Protein AF-A0A8J7UN70-F1 (afdb_monomer)

Nearest PDB structures (foldseek):
  7q5b-assembly1_C  TM=4.589E-01  e=3.422E+00  Saccharomyces cerevisiae S288C
  7d75-assembly2_D  TM=5.283E-01  e=6.793E+00  Dioscoreophyllum cumm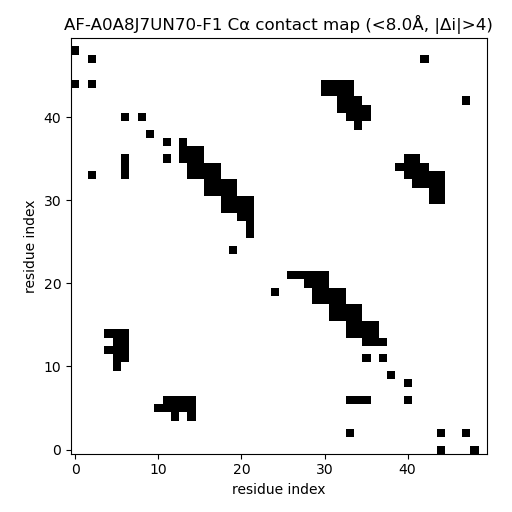insii
  6l4n-assembly1_A  TM=4.423E-01  e=8.190E+00  Dioscoreophyllum cumminsii
  6l4n-assembly1_B  TM=4.331E-01  e=9.278E+00  Dioscoreophyllum cumminsii

Radius of gyration: 10.63 Å; Cα contacts (8 Å, |Δi|>4): 80; chains: 1; bounding box: 20×21×27 Å

Organism: NCBI:txid29284

Structure (mmCIF, N/CA/C/O backbone):
data_AF-A0A8J7UN70-F1
#
_entry.id   AF-A0A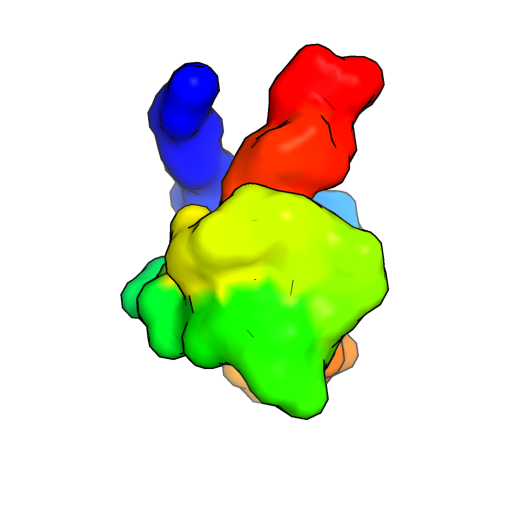8J7UN70-F1
#
loop_
_atom_site.group_PDB
_atom_site.id
_atom_site.type_symbol
_atom_site.label_atom_id
_atom_site.label_alt_id
_atom_site.label_comp_id
_atom_site.label_asym_id
_atom_site.label_entity_id
_atom_site.label_seq_id
_atom_site.pdbx_PDB_ins_code
_atom_site.Cartn_x
_atom_site.Cartn_y
_atom_site.Cartn_z
_atom_site.occupancy
_atom_site.B_iso_or_equiv
_atom_site.auth_seq_id
_atom_site.auth_comp_id
_atom_site.auth_asym_id
_atom_site.auth_atom_id
_atom_site.pdbx_PDB_model_num
ATOM 1 N N . MET A 1 1 ? 8.607 9.436 0.407 1.00 58.41 1 MET A N 1
ATOM 2 C CA . MET A 1 1 ? 7.962 10.007 1.608 1.00 58.41 1 MET A CA 1
ATOM 3 C C . MET A 1 1 ? 7.671 8.855 2.571 1.00 58.41 1 MET A C 1
ATOM 5 O O . MET A 1 1 ? 7.593 7.729 2.086 1.00 58.41 1 MET A O 1
ATOM 9 N N . PRO A 1 2 ? 7.628 9.043 3.902 1.00 74.56 2 PRO A N 1
ATOM 10 C CA . PRO A 1 2 ? 7.201 7.967 4.797 1.00 74.56 2 PRO A CA 1
ATOM 11 C C . PRO A 1 2 ? 5.738 7.600 4.516 1.00 74.56 2 PRO A C 1
ATOM 13 O O . PRO A 1 2 ? 4.917 8.488 4.298 1.00 74.56 2 PRO A O 1
ATOM 16 N N . LEU A 1 3 ? 5.424 6.304 4.513 1.00 80.19 3 LEU A N 1
ATOM 17 C CA . LEU A 1 3 ? 4.043 5.828 4.425 1.00 80.19 3 LEU A CA 1
ATOM 18 C C . LEU A 1 3 ? 3.278 6.252 5.699 1.00 80.19 3 LEU A C 1
ATOM 20 O O . LEU A 1 3 ? 3.866 6.208 6.785 1.00 80.19 3 LEU A O 1
ATOM 24 N N . PRO A 1 4 ? 2.008 6.687 5.604 1.00 85.44 4 PRO A N 1
ATOM 25 C CA . PRO A 1 4 ? 1.180 6.985 6.763 1.00 85.44 4 PRO A CA 1
ATOM 26 C C . PRO A 1 4 ? 1.010 5.744 7.640 1.00 85.44 4 PRO A C 1
ATOM 28 O O . PRO A 1 4 ? 0.927 4.626 7.146 1.00 85.44 4 PRO A O 1
ATOM 31 N N . ALA A 1 5 ? 0.931 5.966 8.952 1.00 88.81 5 ALA A N 1
ATOM 32 C CA . ALA A 1 5 ? 0.707 4.917 9.951 1.00 88.81 5 ALA A CA 1
ATOM 33 C C . ALA A 1 5 ? -0.783 4.567 10.146 1.00 88.81 5 ALA A C 1
ATOM 35 O O . ALA A 1 5 ? -1.121 3.811 11.050 1.00 88.81 5 ALA A O 1
ATOM 36 N N . ALA A 1 6 ? -1.670 5.173 9.353 1.00 92.56 6 ALA A N 1
ATOM 37 C CA . ALA A 1 6 ? -3.107 4.954 9.397 1.00 92.56 6 ALA A CA 1
ATOM 38 C C . ALA A 1 6 ? -3.710 5.095 7.996 1.00 92.56 6 ALA A C 1
ATOM 40 O O . ALA A 1 6 ? -3.200 5.849 7.160 1.00 92.56 6 ALA A O 1
ATOM 41 N N . CYS A 1 7 ? -4.822 4.406 7.758 1.00 93.38 7 CYS A N 1
ATOM 42 C CA . CYS A 1 7 ? -5.605 4.503 6.544 1.00 93.38 7 CYS A CA 1
ATOM 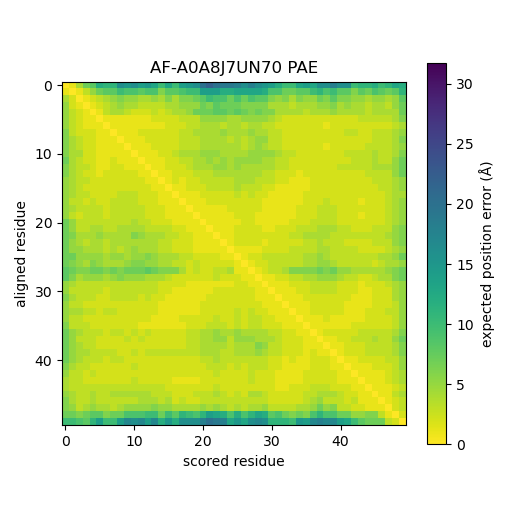43 C C . CYS A 1 7 ? -6.078 5.952 6.344 1.00 93.38 7 CYS A C 1
ATOM 45 O O . CYS A 1 7 ? -6.801 6.487 7.192 1.00 93.38 7 CYS A O 1
ATOM 47 N N . PRO A 1 8 ? -5.752 6.595 5.210 1.00 90.44 8 PRO A N 1
ATOM 48 C CA . PRO A 1 8 ? -6.128 7.985 4.958 1.00 90.44 8 PRO A CA 1
ATOM 49 C C . PRO A 1 8 ? -7.644 8.181 4.795 1.00 90.44 8 PRO A C 1
ATOM 51 O O . PRO A 1 8 ? -8.126 9.310 4.859 1.00 90.44 8 PRO A O 1
ATOM 54 N N . ARG A 1 9 ? -8.403 7.096 4.588 1.00 92.06 9 ARG A N 1
ATOM 55 C CA . ARG A 1 9 ? -9.850 7.137 4.363 1.00 92.06 9 ARG A CA 1
ATOM 56 C C . ARG A 1 9 ? -10.670 6.992 5.641 1.00 92.06 9 ARG A C 1
ATOM 58 O O . ARG A 1 9 ? -11.595 7.772 5.849 1.00 92.06 9 ARG A O 1
ATOM 65 N N . CYS A 1 10 ? -10.369 5.995 6.470 1.00 94.88 10 CYS A N 1
ATOM 66 C CA . CYS A 1 10 ? -11.145 5.699 7.681 1.00 94.88 10 CYS A CA 1
ATOM 67 C C . CYS A 1 10 ? -10.406 6.020 8.991 1.00 94.88 10 CYS A C 1
ATOM 69 O O . CYS A 1 10 ? -11.039 6.054 10.043 1.00 94.88 10 CYS A O 1
ATOM 71 N N . GLY A 1 11 ? -9.096 6.288 8.937 1.00 93.56 11 GLY A N 1
ATOM 72 C CA . GLY A 1 11 ? -8.266 6.564 10.111 1.00 93.56 11 GLY A CA 1
ATOM 73 C C . GLY A 1 11 ? -7.853 5.327 10.911 1.00 93.56 11 GLY A C 1
ATOM 74 O O . GLY A 1 11 ? -7.235 5.486 11.961 1.00 93.56 11 GLY A O 1
ATOM 75 N N . ASP A 1 12 ? -8.181 4.122 10.438 1.00 95.56 12 ASP A N 1
ATOM 76 C CA . ASP A 1 12 ? -7.759 2.873 11.074 1.00 95.56 12 ASP A CA 1
ATOM 77 C C . ASP A 1 12 ? -6.239 2.696 10.994 1.00 95.56 12 ASP A C 1
ATOM 79 O O . ASP A 1 12 ? -5.612 3.104 10.019 1.00 95.56 12 ASP A O 1
ATOM 83 N N . THR A 1 13 ? -5.639 2.109 12.022 1.00 94.81 13 THR A N 1
ATOM 84 C CA . THR A 1 13 ? -4.199 1.826 12.073 1.00 94.81 13 THR A CA 1
ATOM 85 C C . THR A 1 13 ? -3.858 0.409 11.627 1.00 94.81 13 THR A C 1
ATOM 87 O O . THR A 1 13 ? -2.676 0.103 11.493 1.00 94.81 13 THR A O 1
ATOM 90 N N . ASP A 1 14 ? -4.862 -0.446 11.426 1.00 94.94 14 ASP A N 1
ATOM 91 C CA . ASP A 1 14 ? -4.707 -1.771 10.834 1.00 94.94 14 ASP A CA 1
ATOM 92 C C . ASP A 1 14 ? -4.581 -1.609 9.315 1.00 94.94 14 ASP A C 1
ATOM 94 O O . ASP A 1 14 ? -5.562 -1.430 8.577 1.00 94.94 14 ASP A O 1
ATOM 98 N N . ILE A 1 15 ? -3.326 -1.497 8.885 1.00 94.44 15 ILE A N 1
ATOM 99 C CA . ILE A 1 15 ? -2.942 -1.317 7.494 1.00 94.44 15 ILE A CA 1
ATOM 100 C C . ILE A 1 15 ? -1.766 -2.223 7.143 1.00 94.44 15 ILE A C 1
ATOM 102 O O . ILE A 1 15 ? -0.801 -2.345 7.902 1.00 94.44 15 ILE A O 1
ATOM 106 N N . ASP A 1 16 ? -1.810 -2.761 5.934 1.00 94.69 16 ASP A N 1
ATOM 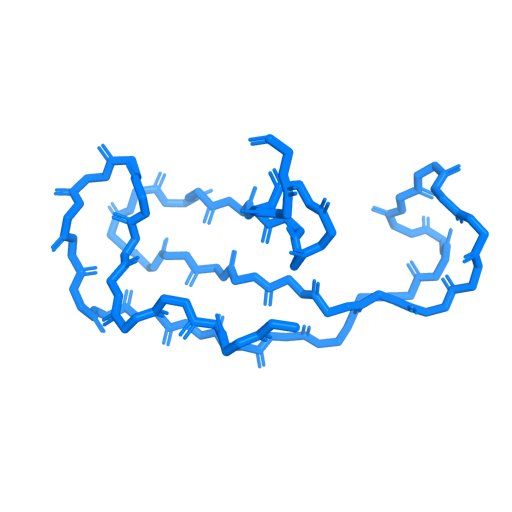107 C CA . ASP A 1 16 ? -0.743 -3.547 5.341 1.00 94.69 16 ASP A CA 1
ATOM 108 C C . ASP A 1 16 ? -0.008 -2.749 4.268 1.00 94.69 16 ASP A C 1
ATOM 110 O O . ASP A 1 16 ? -0.590 -1.987 3.495 1.00 94.69 16 ASP A O 1
ATOM 114 N N . VAL A 1 17 ? 1.309 -2.946 4.198 1.00 93.19 17 VAL A N 1
ATOM 115 C CA . VAL A 1 17 ? 2.144 -2.388 3.132 1.00 93.19 17 VAL A CA 1
ATOM 116 C C . VAL A 1 17 ? 2.468 -3.496 2.146 1.00 93.19 17 VAL A C 1
ATOM 118 O O . VAL A 1 17 ? 3.227 -4.417 2.452 1.00 93.19 17 VAL A O 1
ATOM 121 N N . VAL A 1 18 ? 1.934 -3.375 0.935 1.00 94.75 18 VAL A N 1
ATOM 122 C CA . VAL A 1 18 ? 2.073 -4.385 -0.114 1.00 94.75 18 VAL A CA 1
ATOM 123 C C . VAL A 1 18 ? 2.882 -3.866 -1.294 1.00 94.75 18 VAL A C 1
ATOM 125 O O . VAL A 1 18 ? 2.924 -2.671 -1.596 1.00 94.75 18 VAL A O 1
ATOM 128 N N . THR A 1 19 ? 3.541 -4.797 -1.979 1.00 95.81 19 THR A N 1
ATOM 129 C CA . THR A 1 19 ? 4.213 -4.539 -3.255 1.00 95.81 19 THR A CA 1
ATOM 130 C C . THR A 1 19 ? 3.320 -5.040 -4.384 1.00 95.81 19 THR A C 1
ATOM 132 O O . THR A 1 19 ? 3.008 -6.228 -4.446 1.00 95.81 19 THR A O 1
ATOM 135 N N . VAL A 1 20 ? 2.904 -4.135 -5.265 1.00 96.25 20 VAL A N 1
ATOM 136 C CA . VAL A 1 20 ? 1.916 -4.377 -6.318 1.00 96.25 20 VAL A CA 1
ATOM 137 C C . VAL A 1 20 ? 2.628 -4.489 -7.672 1.00 96.25 20 VAL A C 1
ATOM 139 O O . VAL A 1 20 ? 3.442 -3.620 -8.006 1.00 96.25 20 VAL A O 1
ATOM 142 N N . PRO A 1 21 ? 2.374 -5.556 -8.454 1.00 96.94 21 PRO A N 1
ATOM 143 C CA . PRO A 1 21 ? 2.988 -5.724 -9.764 1.00 96.94 21 PRO A CA 1
ATOM 144 C C . PRO A 1 21 ? 2.403 -4.7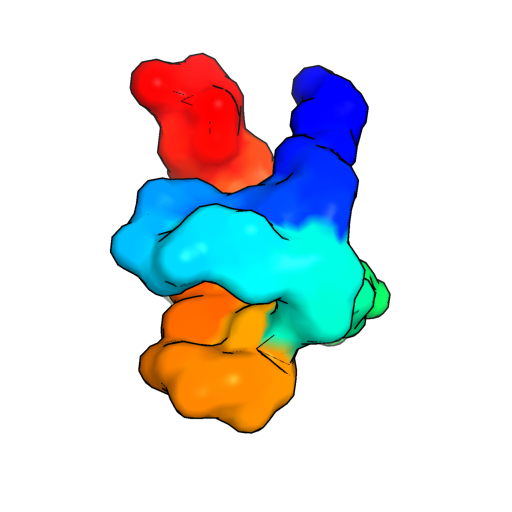53 -10.800 1.00 96.94 21 PRO A C 1
ATOM 146 O O . PRO A 1 21 ? 1.204 -4.472 -10.758 1.00 96.94 21 PRO A O 1
ATOM 149 N N . PRO A 1 22 ? 3.185 -4.363 -11.828 1.00 96.62 22 PRO A N 1
ATOM 150 C CA . PRO A 1 22 ? 2.705 -3.501 -12.911 1.00 96.62 22 PRO A CA 1
ATOM 151 C C . PRO A 1 22 ? 1.507 -4.049 -13.694 1.00 96.62 22 PRO A C 1
ATOM 153 O O . PRO A 1 22 ? 0.867 -3.318 -14.438 1.00 96.62 22 PRO A O 1
ATOM 156 N N . THR A 1 23 ? 1.193 -5.338 -13.560 1.00 96.81 23 THR A N 1
ATOM 157 C CA . THR A 1 23 ? 0.004 -5.946 -14.168 1.00 96.81 23 THR A CA 1
ATOM 158 C C . THR A 1 23 ? -1.299 -5.612 -13.435 1.00 96.81 23 THR A C 1
ATOM 160 O O . THR A 1 23 ? -2.361 -5.880 -13.984 1.00 96.81 23 THR A O 1
ATOM 163 N N . ASP A 1 24 ? -1.228 -5.066 -12.217 1.00 95.25 24 ASP A N 1
ATOM 164 C CA . ASP A 1 24 ? -2.375 -4.777 -11.339 1.00 95.25 24 ASP A CA 1
ATOM 165 C C . ASP A 1 24 ? -2.622 -3.260 -11.169 1.00 95.25 24 ASP A C 1
ATOM 167 O O . ASP A 1 24 ? -3.387 -2.822 -10.313 1.00 95.25 24 ASP A O 1
ATOM 171 N N . HIS A 1 25 ? -1.967 -2.424 -11.984 1.00 93.00 25 HIS A N 1
ATOM 172 C CA . HIS A 1 25 ? -2.180 -0.975 -12.013 1.00 93.00 25 HIS A CA 1
ATOM 173 C C . HIS A 1 25 ? -1.735 -0.345 -13.339 1.00 93.00 25 HIS A C 1
ATOM 175 O O . HIS A 1 25 ? -1.050 -0.962 -14.147 1.00 93.00 25 HIS A O 1
ATOM 181 N N . THR A 1 26 ? -2.078 0.925 -13.565 1.00 94.38 26 THR A N 1
ATOM 182 C CA . THR A 1 26 ? -1.752 1.637 -14.818 1.00 94.38 26 THR A CA 1
ATOM 183 C C . THR A 1 26 ? -0.393 2.330 -14.820 1.00 94.38 26 THR A C 1
ATOM 185 O O . THR A 1 26 ? -0.014 2.926 -15.825 1.00 94.38 26 THR A O 1
ATOM 188 N N . TYR A 1 27 ? 0.321 2.329 -13.697 1.00 91.62 27 TYR A N 1
ATOM 189 C CA . TYR A 1 27 ? 1.624 2.972 -13.616 1.00 91.62 27 TYR A CA 1
ATOM 190 C C . TYR A 1 27 ? 2.777 2.137 -14.180 1.00 91.62 27 TYR A C 1
ATOM 192 O O . TYR A 1 27 ? 2.686 0.916 -14.289 1.00 91.62 27 TYR A O 1
ATOM 200 N N . GLU A 1 28 ? 3.891 2.806 -14.477 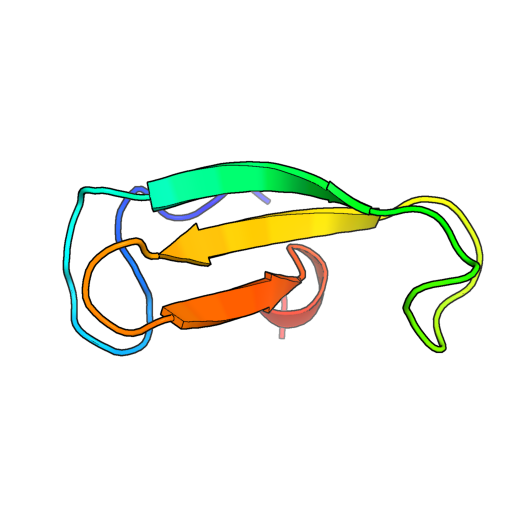1.00 92.88 28 GLU A N 1
ATOM 201 C CA . GLU A 1 28 ? 5.130 2.151 -14.887 1.00 92.88 28 GLU A CA 1
ATOM 202 C C . GLU A 1 28 ? 5.870 1.552 -13.683 1.00 92.88 28 GLU A C 1
ATOM 204 O O . GLU A 1 28 ? 6.215 2.265 -12.745 1.00 92.88 28 GLU A O 1
ATOM 209 N N . GLY A 1 29 ? 6.187 0.257 -13.757 1.00 94.69 29 GLY A N 1
ATOM 210 C CA . GLY A 1 29 ? 7.041 -0.419 -12.778 1.00 94.69 29 GLY A CA 1
ATOM 211 C C . GLY A 1 29 ? 6.286 -1.056 -11.614 1.00 94.69 29 GLY A C 1
ATOM 212 O O . GLY A 1 29 ? 5.084 -1.260 -11.673 1.00 94.69 29 GLY A O 1
ATOM 213 N N . TRP A 1 30 ? 7.032 -1.464 -10.593 1.00 96.25 30 TRP A N 1
ATOM 214 C CA . TRP A 1 30 ? 6.469 -2.000 -9.356 1.00 96.25 30 TRP A CA 1
ATOM 215 C C . TRP A 1 30 ? 6.142 -0.867 -8.404 1.00 96.25 30 TRP A C 1
ATOM 217 O O . TRP A 1 30 ? 6.947 0.050 -8.248 1.00 96.25 30 TRP A O 1
ATOM 227 N N . GLU A 1 31 ? 5.018 -0.989 -7.712 1.00 95.44 31 GLU A N 1
ATOM 228 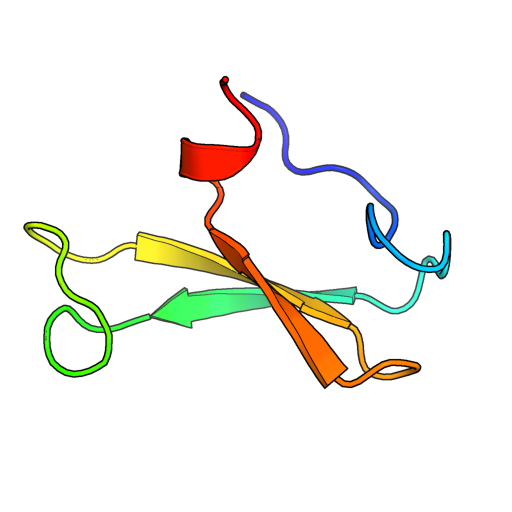C CA . GLU A 1 31 ? 4.560 0.037 -6.787 1.00 95.44 31 GLU A CA 1
ATOM 229 C C . GLU A 1 31 ? 4.397 -0.485 -5.372 1.00 95.44 31 GLU A C 1
ATOM 231 O O . GLU A 1 31 ? 4.161 -1.667 -5.134 1.00 95.44 31 GLU A O 1
ATOM 236 N N . THR A 1 32 ? 4.503 0.429 -4.417 1.00 95.00 32 THR A N 1
ATOM 237 C CA . THR A 1 32 ? 4.106 0.181 -3.034 1.00 95.00 32 THR A CA 1
ATOM 238 C C . THR A 1 32 ? 2.723 0.769 -2.816 1.00 95.00 32 THR A C 1
ATOM 240 O O . THR A 1 32 ? 2.473 1.919 -3.184 1.00 95.00 32 THR A O 1
ATOM 243 N N . ALA A 1 33 ? 1.834 -0.002 -2.205 1.00 94.19 33 ALA A N 1
ATOM 244 C CA . ALA A 1 33 ? 0.514 0.452 -1.803 1.00 94.19 33 ALA A CA 1
ATOM 245 C C . ALA A 1 33 ? 0.266 0.131 -0.332 1.00 94.19 33 ALA A C 1
ATOM 247 O O . ALA A 1 33 ? 0.921 -0.732 0.255 1.00 94.19 33 ALA A O 1
ATOM 248 N N . ILE A 1 34 ? -0.678 0.861 0.241 1.00 94.44 34 ILE A N 1
ATOM 249 C CA . ILE A 1 34 ? -1.226 0.612 1.564 1.00 94.44 34 ILE A CA 1
ATOM 250 C C . ILE A 1 34 ? -2.609 0.017 1.3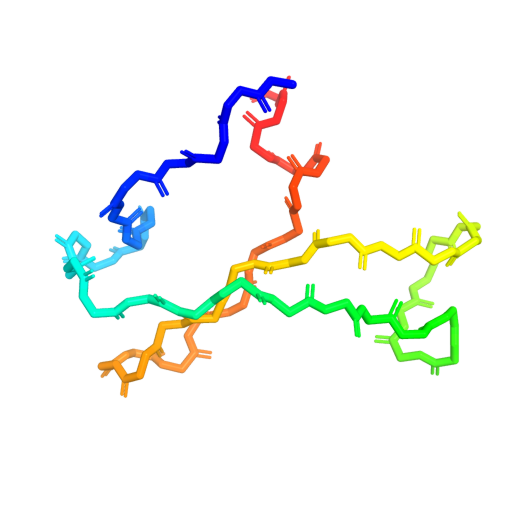69 1.00 94.44 34 ILE A C 1
ATOM 252 O O . ILE A 1 34 ? -3.401 0.587 0.619 1.00 94.44 34 ILE A O 1
ATOM 256 N N . GLU A 1 35 ? -2.884 -1.091 2.041 1.00 95.31 35 GLU A N 1
ATOM 257 C CA . GLU A 1 35 ? -4.199 -1.720 2.116 1.00 95.31 35 GLU A CA 1
ATOM 258 C C . GLU A 1 35 ? -4.746 -1.590 3.531 1.00 95.31 35 GLU A C 1
ATOM 260 O O . GLU A 1 35 ? -3.999 -1.708 4.496 1.00 95.31 35 GLU A O 1
ATOM 265 N N . CYS A 1 36 ? -6.035 -1.299 3.664 1.00 95.38 36 CYS A N 1
ATOM 266 C CA . CYS A 1 36 ? -6.695 -1.211 4.959 1.00 95.38 36 CYS A CA 1
ATOM 267 C C . CYS A 1 36 ? -7.705 -2.341 5.124 1.00 95.38 36 CYS A C 1
ATOM 269 O O . CYS A 1 36 ? -8.702 -2.375 4.403 1.00 95.38 36 CYS A O 1
ATOM 271 N N . ASP A 1 37 ? -7.502 -3.178 6.139 1.00 92.75 37 ASP A N 1
ATOM 272 C CA . ASP A 1 37 ? -8.349 -4.347 6.409 1.00 92.75 37 ASP A CA 1
ATOM 273 C C . ASP A 1 37 ? -9.768 -3.988 6.868 1.00 92.75 37 ASP A C 1
ATOM 275 O O . ASP A 1 37 ? -10.695 -4.786 6.754 1.00 92.75 37 ASP A O 1
ATOM 279 N N . ASN A 1 38 ? -9.961 -2.775 7.394 1.00 95.19 38 ASN A N 1
ATOM 280 C CA . ASN A 1 38 ? -11.257 -2.342 7.914 1.00 95.19 38 ASN A CA 1
ATOM 281 C C . ASN A 1 38 ? -12.200 -1.806 6.821 1.00 95.19 38 ASN A C 1
ATOM 283 O O . ASN A 1 38 ? -13.416 -1.964 6.909 1.00 95.19 38 ASN A O 1
ATOM 287 N N . CYS A 1 39 ? -11.666 -1.121 5.804 1.00 94.94 39 CYS A N 1
ATOM 288 C CA . CYS A 1 39 ? -12.490 -0.445 4.791 1.00 94.94 39 CYS A CA 1
ATOM 289 C C . CYS A 1 39 ? -12.174 -0.835 3.345 1.00 94.94 39 CYS A C 1
ATOM 291 O O . CYS A 1 39 ? -12.692 -0.188 2.432 1.00 94.94 39 CYS A O 1
ATOM 293 N N . ASP A 1 40 ? -11.333 -1.856 3.155 1.00 93.31 40 ASP A N 1
ATOM 294 C CA . ASP A 1 40 ? -10.877 -2.376 1.861 1.00 93.31 40 ASP A CA 1
ATOM 295 C C . ASP A 1 40 ? -10.251 -1.298 0.955 1.00 93.31 40 ASP A C 1
ATOM 297 O O . ASP A 1 40 ? -10.229 -1.410 -0.273 1.00 93.31 40 ASP A O 1
ATOM 301 N N . GLU A 1 41 ? -9.758 -0.210 1.556 1.00 93.88 41 GLU A N 1
ATOM 302 C CA . GLU A 1 41 ? -9.142 0.880 0.811 1.00 93.88 41 GLU A CA 1
ATOM 303 C C . GLU A 1 41 ? -7.711 0.512 0.436 1.00 93.88 41 GLU A C 1
ATOM 305 O O . GLU A 1 41 ? -6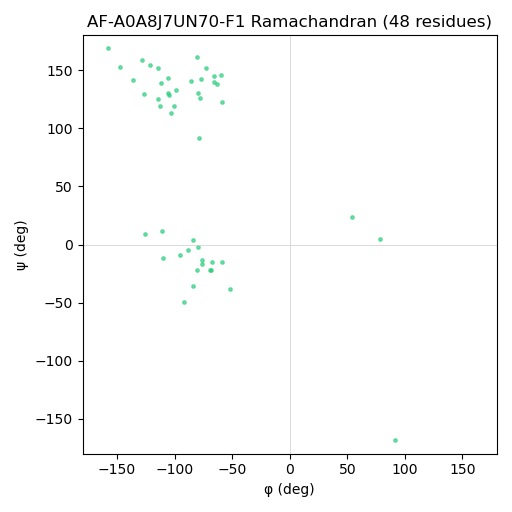.909 0.163 1.305 1.00 93.88 41 GLU A O 1
ATOM 310 N N . ARG A 1 42 ? -7.376 0.695 -0.844 1.00 93.69 42 ARG A N 1
ATOM 311 C CA . ARG A 1 42 ? -6.007 0.620 -1.353 1.00 93.69 42 ARG A CA 1
ATOM 312 C C . ARG A 1 42 ? -5.562 1.990 -1.860 1.00 93.69 42 ARG A C 1
ATOM 314 O O . ARG A 1 42 ? -6.211 2.556 -2.735 1.00 93.69 42 ARG A O 1
ATOM 321 N N . VAL A 1 43 ? -4.441 2.498 -1.348 1.00 93.62 43 VAL A N 1
ATOM 322 C CA . VAL A 1 43 ? -3.842 3.778 -1.776 1.00 93.62 43 VAL A CA 1
ATOM 323 C C . VAL A 1 43 ? -2.381 3.569 -2.151 1.00 93.62 43 VAL A C 1
ATOM 325 O O . VAL A 1 43 ? -1.614 3.003 -1.370 1.00 93.62 43 VAL A O 1
ATOM 328 N N . PHE A 1 44 ? -1.961 4.031 -3.329 1.00 93.81 44 PHE A N 1
ATOM 329 C CA . PHE A 1 44 ? -0.565 3.911 -3.744 1.00 93.81 44 PHE A CA 1
ATOM 330 C C . PHE A 1 44 ? 0.312 4.947 -3.038 1.00 93.81 44 PHE A C 1
ATOM 332 O O . PHE A 1 44 ? -0.064 6.107 -2.882 1.00 93.81 44 PHE A O 1
ATOM 339 N N . ALA A 1 45 ? 1.536 4.556 -2.674 1.00 91.12 45 ALA A N 1
ATOM 340 C CA . ALA A 1 45 ? 2.497 5.423 -1.990 1.00 91.12 45 ALA A CA 1
ATOM 341 C C . ALA A 1 45 ? 2.710 6.758 -2.721 1.00 91.12 45 ALA A C 1
ATOM 343 O O . ALA A 1 45 ? 2.776 7.813 -2.102 1.00 91.12 45 ALA A O 1
ATOM 344 N N . ARG A 1 46 ? 2.739 6.714 -4.055 1.00 88.75 46 ARG A N 1
ATOM 345 C CA . ARG A 1 46 ? 2.872 7.896 -4.913 1.00 88.75 46 ARG A CA 1
ATOM 346 C C . ARG A 1 46 ? 1.670 8.838 -4.927 1.00 88.75 46 ARG A C 1
ATOM 348 O O . ARG A 1 46 ? 1.812 9.987 -5.325 1.00 88.75 46 ARG A O 1
ATOM 355 N N . GLU A 1 47 ? 0.485 8.363 -4.562 1.00 90.00 47 GLU A N 1
ATOM 356 C CA . GLU A 1 47 ? -0.721 9.196 -4.487 1.00 90.00 47 GLU A CA 1
ATOM 357 C C . GLU A 1 47 ? -0.758 9.998 -3.186 1.00 90.00 47 GLU A C 1
ATOM 359 O O . GLU A 1 47 ? -1.399 11.042 -3.131 1.00 90.00 47 GLU A O 1
ATOM 364 N N . LEU A 1 48 ? -0.022 9.542 -2.168 1.00 83.88 48 LEU A N 1
ATOM 365 C CA . LEU A 1 48 ? 0.154 10.239 -0.895 1.00 83.88 48 LEU A CA 1
ATOM 366 C C . LEU A 1 48 ? 1.124 11.423 -0.995 1.00 83.88 48 LEU A C 1
ATOM 368 O O . LEU A 1 48 ? 1.125 12.284 -0.120 1.00 83.88 48 LEU A O 1
ATOM 372 N N . ASP A 1 49 ? 1.934 11.473 -2.056 1.00 71.25 49 ASP A N 1
ATOM 373 C CA . ASP A 1 49 ? 2.891 12.553 -2.300 1.00 71.25 49 ASP A CA 1
ATOM 374 C C . ASP A 1 49 ? 2.243 13.821 -2.906 1.00 71.25 49 ASP A C 1
ATOM 376 O O . ASP A 1 49 ? 2.954 14.795 -3.175 1.00 71.25 49 ASP A O 1
ATOM 380 N N . ARG A 1 50 ? 0.931 13.805 -3.190 1.00 59.03 50 ARG A N 1
ATOM 381 C CA . ARG A 1 50 ? 0.251 14.787 -4.050 1.00 59.03 50 ARG A CA 1
ATOM 382 C C . ARG A 1 50 ? -0.532 15.868 -3.307 1.00 59.03 50 ARG A C 1
ATOM 384 O O . ARG A 1 50 ? -1.164 15.562 -2.276 1.00 59.03 50 ARG A O 1
#

Foldseek 3Di:
DDDDCADPPPRHNQKDWDWAACVRDVDPGIWIWIAHPPPRDIDTPVNVVD

pLDDT: mean 91.04, std 8.34, range [58.41, 96.94]

Sequence (50 aa):
MPLPAACPRCGDTDIDVVTVPPTDHTYEGWETAIECDNCDERVFARELDR

Mean predicted aligned error: 3.41 Å

Solvent-accessible surface area (backbone atoms only — not comparable to full-atom values): 3268 Å² total; per-residue (Å²): 128,86,79,74,78,39,35,92,85,82,64,45,61,64,58,45,83,44,80,44,56,44,90,80,50,94,59,90,56,76,43,51,31,39,37,20,82,87,75,75,46,72,48,47,58,76,64,72,76,108

Secondary structure (DSSP, 8-state):
-PPPSS-TTT--S-EEEEEE-GGGSSSSS-EEEEEETTT--EEEGGGTT-